Protein AF-A0A8I6WVG2-F1 (afdb_monomer)

pLDDT: mean 85.66, std 12.65, range [40.28, 96.75]

Solvent-accessible surface area (backbone atoms only — not comparable to full-atom values): 7488 Å² total; per-residue (Å²): 142,83,84,76,57,68,69,50,54,52,47,51,52,51,39,54,51,52,52,51,42,54,77,70,65,57,45,72,45,77,45,78,38,69,46,62,67,58,37,50,51,63,74,59,72,72,56,82,83,44,95,48,36,70,53,55,49,53,41,48,62,67,45,66,78,33,82,38,74,47,70,43,71,43,56,63,86,77,44,46,51,61,51,52,50,54,56,52,51,75,76,47,96,67,92,84,87,73,89,89,61,81,58,77,90,42,49,67,49,52,50,70,68,33,77,88,60,73,75,128

Secondary structure (DSSP, 8-state):
-----HHHHHHHHHHHHHHHHHHTT-SEEEEEES-HHHHHHHHH---TTSTTHHHHHHHHHHHTTSSEEEEEE--TTT-HHHHHHHHHHTT-SS----SSS--HHHHHHHHHH-GGGS--

Foldseek 3Di:
DDDDDVLQVQLVLQLVVLVVCVVVVAQADEAEGQDPVNLVCLVVLPCCPDPCNVSSVSSVVSCPNHNHYHYDYDHVLLCVLVVQVVVVVVVDPDDDDDDPDDDPSNVVVVCVNDPVNVDD

Nearest PDB structures (foldseek):
  4e19-assembly2_B  TM=9.011E-01  e=1.229E-02  Halobacterium salinarum NRC-1
  3aly-assembly1_A  TM=8.867E-01  e=4.187E-02  Sulfurisphaera tokodaii str. 7
  2ehg-assembly1_A  TM=8.919E-01  e=6.431E-02  Sulfurisphaera tokodaii str. 7
  1jlg-assembly1_A  TM=6.323E-01  e=1.014E+00  HIV-1 M:B_HXB2R
  3qio-assembly1_A  TM=5.846E-01  e=1.464E+00  HIV-1 M:B_HXB2R

InterPro domains:
  IPR002156 Ribonuclease H domain [PF13456] (7-89)
  IPR044730 Ribonuclease H-like domain, plant type [cd06222] (2-87)
  IPR053151 Ribonuclease H-like [PTHR47723] (3-114)

Sequence (120 aa):
MGISNPLIMEGISLREGVRLASLRGFSHVIMEVNCMELVTLWNTRHNSHSIVAPLLLEIGELSSIFSTFTVQHVSRSANIPAHLCAKHACMLNVTESWLDESPSFLVSSLLADCSKNAFI

Mean predicted aligned error: 6.63 Å

Radius of gyration: 15.21 Å; Cα contacts (8 Å, |Δi|>4): 97; chains: 1; bounding box: 30×47×34 Å

Organism: Hordeum vulgare subsp. vulgare (NCBI:txid112509)

Structure (mmCIF, N/CA/C/O backbone):
data_AF-A0A8I6WVG2-F1
#
_entry.id   AF-A0A8I6WVG2-F1
#
loop_
_atom_site.group_PDB
_atom_site.id
_atom_site.type_symbol
_atom_site.label_atom_id
_atom_site.label_alt_id
_atom_site.label_comp_id
_atom_site.label_asym_id
_atom_site.label_entity_id
_atom_site.label_seq_id
_atom_site.pdbx_PDB_ins_code
_atom_site.Cartn_x
_atom_site.Cartn_y
_atom_site.Cartn_z
_atom_site.occupancy
_atom_site.B_iso_or_equiv
_atom_site.auth_seq_id
_atom_site.auth_comp_id
_atom_site.auth_asym_id
_atom_site.auth_atom_id
_atom_site.pdbx_PDB_mode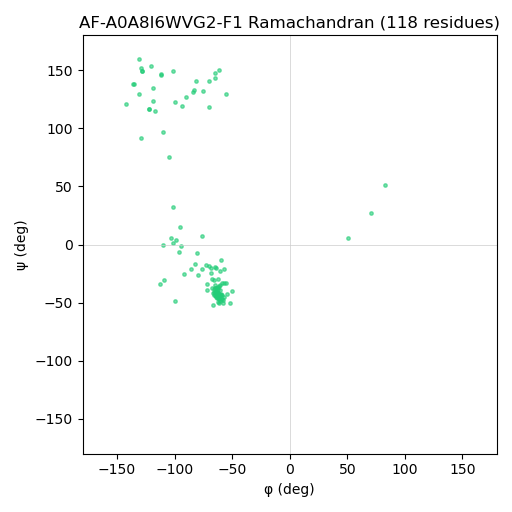l_num
ATOM 1 N N . MET A 1 1 ? 12.364 13.600 -17.157 1.00 42.25 1 MET A N 1
ATOM 2 C CA . MET A 1 1 ? 11.370 13.950 -16.121 1.00 42.25 1 MET A CA 1
ATOM 3 C C . MET A 1 1 ? 11.956 13.555 -14.773 1.00 42.25 1 MET A C 1
ATOM 5 O O . MET A 1 1 ? 11.724 12.452 -14.304 1.00 42.25 1 MET A O 1
ATOM 9 N N . GLY A 1 2 ? 12.861 14.372 -14.236 1.00 57.28 2 GLY A N 1
ATOM 10 C CA . GLY A 1 2 ? 13.631 14.034 -13.039 1.00 57.28 2 GLY A CA 1
ATOM 11 C C . GLY A 1 2 ? 13.233 14.914 -11.864 1.00 57.28 2 GLY A C 1
ATOM 12 O O . GLY A 1 2 ? 12.975 16.098 -12.057 1.00 57.28 2 GLY A O 1
ATOM 13 N N . ILE A 1 3 ? 13.296 14.329 -10.666 1.00 50.84 3 ILE A N 1
ATOM 14 C CA . ILE A 1 3 ? 13.133 14.949 -9.343 1.00 50.84 3 ILE A CA 1
ATOM 15 C C . ILE A 1 3 ? 11.670 15.126 -8.875 1.00 50.84 3 ILE A C 1
ATOM 17 O O . ILE A 1 3 ? 11.278 16.192 -8.414 1.00 50.84 3 ILE A O 1
ATOM 21 N N . SER A 1 4 ? 10.851 14.069 -8.918 1.00 65.38 4 SER A N 1
ATOM 22 C CA . SER A 1 4 ? 9.769 13.965 -7.921 1.00 65.38 4 SER A CA 1
ATOM 23 C C . SER A 1 4 ? 10.341 13.362 -6.643 1.00 65.38 4 SER A C 1
ATOM 25 O O . SER A 1 4 ? 11.093 12.389 -6.698 1.00 65.38 4 SER A O 1
ATOM 27 N N . ASN A 1 5 ? 10.023 13.964 -5.496 1.00 84.38 5 ASN A N 1
ATOM 28 C CA . ASN A 1 5 ? 10.441 13.465 -4.188 1.00 84.38 5 ASN A CA 1
ATOM 29 C C . ASN A 1 5 ? 9.965 12.001 -4.032 1.00 84.38 5 ASN A C 1
ATOM 31 O O . ASN A 1 5 ? 8.780 11.750 -4.267 1.00 84.38 5 ASN A O 1
ATOM 35 N N . PRO A 1 6 ? 10.838 11.043 -3.651 1.00 86.69 6 PRO A N 1
ATOM 36 C CA . PRO A 1 6 ? 10.459 9.639 -3.499 1.00 86.69 6 PRO A CA 1
ATOM 37 C C . PRO A 1 6 ? 9.204 9.445 -2.646 1.00 86.69 6 PRO A C 1
ATOM 39 O O . PRO A 1 6 ? 8.325 8.686 -3.029 1.00 86.69 6 PRO A O 1
ATOM 42 N N . LEU A 1 7 ? 9.053 10.210 -1.563 1.00 89.50 7 LEU A N 1
ATOM 43 C CA . LEU A 1 7 ? 7.877 10.151 -0.698 1.00 89.50 7 LEU A CA 1
ATOM 44 C C . LEU A 1 7 ? 6.590 10.585 -1.418 1.00 89.50 7 LEU A C 1
ATOM 46 O O . LEU A 1 7 ? 5.539 9.983 -1.211 1.00 89.50 7 LEU A O 1
ATOM 50 N N . ILE A 1 8 ? 6.663 11.596 -2.292 1.00 90.31 8 ILE A N 1
ATOM 51 C CA . ILE A 1 8 ? 5.523 12.012 -3.126 1.00 90.31 8 ILE A CA 1
ATOM 52 C C . ILE A 1 8 ? 5.149 10.887 -4.091 1.00 90.31 8 ILE A C 1
ATOM 54 O O . ILE A 1 8 ? 3.968 10.592 -4.241 1.00 90.31 8 ILE A O 1
ATOM 58 N N . MET A 1 9 ? 6.134 10.237 -4.716 1.00 90.06 9 MET A N 1
ATOM 59 C CA . MET A 1 9 ? 5.879 9.132 -5.646 1.00 90.06 9 MET A CA 1
ATOM 60 C C . MET A 1 9 ? 5.261 7.919 -4.952 1.00 90.06 9 MET A C 1
ATOM 62 O O . MET A 1 9 ? 4.330 7.325 -5.491 1.00 90.06 9 MET A O 1
ATOM 66 N N . GLU A 1 10 ? 5.725 7.584 -3.750 1.00 91.19 10 GLU A N 1
ATOM 67 C CA . GLU A 1 10 ? 5.119 6.545 -2.911 1.00 91.19 10 GLU A CA 1
ATOM 68 C C . GLU A 1 10 ? 3.674 6.922 -2.538 1.00 91.19 10 GLU A C 1
ATOM 70 O O . GLU A 1 10 ? 2.763 6.106 -2.665 1.00 91.19 10 GLU A O 1
ATOM 75 N N . GLY A 1 11 ? 3.425 8.185 -2.171 1.00 92.56 11 GLY A N 1
ATOM 76 C CA . GLY A 1 11 ? 2.080 8.690 -1.882 1.00 92.56 11 GLY A CA 1
ATOM 77 C C . GLY A 1 11 ? 1.133 8.648 -3.088 1.00 92.56 11 GLY A C 1
ATOM 78 O O . GLY A 1 11 ? -0.013 8.224 -2.953 1.00 92.56 11 GLY A O 1
ATOM 79 N N . ILE A 1 12 ? 1.604 9.037 -4.278 1.00 92.50 12 ILE A N 1
ATOM 80 C CA . ILE A 1 12 ? 0.831 8.936 -5.526 1.00 92.50 12 ILE A CA 1
ATOM 81 C C . ILE A 1 12 ? 0.533 7.468 -5.834 1.00 92.50 12 ILE A C 1
ATOM 83 O O . ILE A 1 12 ? -0.611 7.129 -6.121 1.00 92.50 12 ILE A O 1
ATOM 87 N N . SER A 1 13 ? 1.533 6.592 -5.724 1.00 92.12 13 SER A N 1
ATOM 88 C CA . SER A 1 13 ? 1.368 5.157 -5.980 1.00 92.12 13 SER A CA 1
ATOM 89 C C . SER A 1 13 ? 0.324 4.541 -5.046 1.00 92.12 13 SER A C 1
ATOM 91 O O . SER A 1 13 ? -0.562 3.821 -5.504 1.00 92.12 13 SER A O 1
ATOM 93 N N . LEU A 1 14 ? 0.362 4.893 -3.755 1.00 94.69 14 LEU A N 1
ATOM 94 C CA . LEU A 1 14 ? -0.650 4.481 -2.784 1.00 94.69 14 LEU A CA 1
ATOM 95 C C . LEU A 1 14 ? -2.044 4.983 -3.181 1.00 94.69 14 LEU A C 1
ATOM 97 O O . LEU A 1 14 ? -2.992 4.201 -3.186 1.00 94.69 14 LEU A O 1
ATOM 101 N N . ARG A 1 15 ? -2.178 6.260 -3.560 1.00 95.12 15 ARG A N 1
ATOM 102 C CA . ARG A 1 15 ? -3.458 6.834 -3.996 1.00 95.12 15 ARG A CA 1
ATOM 103 C C . ARG A 1 15 ? -4.047 6.111 -5.202 1.00 95.12 15 ARG A C 1
ATOM 105 O O . ARG A 1 15 ? -5.233 5.784 -5.187 1.00 95.12 15 ARG A O 1
ATOM 112 N N . GLU A 1 16 ? -3.245 5.854 -6.231 1.00 93.62 16 GLU A N 1
ATOM 113 C CA . GLU A 1 16 ? -3.726 5.136 -7.413 1.00 93.62 16 GLU A CA 1
ATOM 114 C C . GLU A 1 16 ? -4.110 3.687 -7.066 1.00 93.62 16 GLU A C 1
ATOM 116 O O . GLU A 1 16 ? -5.129 3.193 -7.549 1.00 93.62 16 GLU A O 1
ATOM 121 N N . GLY A 1 17 ? -3.390 3.041 -6.140 1.00 93.88 17 GLY A N 1
ATOM 122 C CA . GLY A 1 17 ? -3.794 1.752 -5.571 1.00 93.88 17 GLY A CA 1
ATOM 123 C C . GLY A 1 17 ? -5.159 1.809 -4.873 1.00 93.88 17 GLY A C 1
ATOM 124 O O . GLY A 1 17 ? -5.997 0.930 -5.073 1.00 93.88 17 GLY A O 1
ATOM 125 N N . VAL A 1 18 ? -5.430 2.870 -4.102 1.00 95.62 18 VAL A N 1
ATOM 126 C CA . VAL A 1 18 ? -6.716 3.074 -3.403 1.00 95.62 18 VAL A CA 1
ATOM 127 C C . VAL A 1 18 ? -7.854 3.273 -4.401 1.00 95.62 18 VAL A C 1
ATOM 129 O O . VAL A 1 18 ? -8.910 2.653 -4.263 1.00 95.62 18 VAL A O 1
ATOM 132 N N . ARG A 1 19 ? -7.631 4.073 -5.450 1.00 94.38 19 ARG A N 1
ATOM 133 C CA . ARG A 1 19 ? -8.597 4.243 -6.546 1.00 94.38 19 ARG A CA 1
ATOM 134 C C . ARG A 1 19 ? -8.872 2.930 -7.263 1.00 94.38 19 ARG A C 1
ATOM 136 O O . ARG A 1 19 ? -10.030 2.617 -7.520 1.00 94.38 19 ARG A O 1
ATOM 143 N N . LEU A 1 20 ? -7.839 2.139 -7.548 1.00 92.06 20 LEU A N 1
ATOM 144 C CA . LEU A 1 20 ? -8.015 0.833 -8.172 1.00 92.06 20 LEU A CA 1
ATOM 145 C C . LEU A 1 20 ? -8.859 -0.094 -7.289 1.00 92.06 20 LEU A C 1
ATOM 147 O O . LEU A 1 20 ? -9.808 -0.700 -7.781 1.00 92.06 20 LEU A O 1
ATOM 151 N N . ALA A 1 21 ? -8.567 -0.169 -5.989 1.00 94.19 21 ALA A N 1
ATOM 152 C CA . ALA A 1 21 ? -9.346 -0.979 -5.055 1.00 94.19 21 ALA A CA 1
ATOM 153 C C . ALA A 1 21 ? -10.817 -0.534 -4.973 1.00 94.19 21 ALA A C 1
ATOM 155 O O . ALA A 1 21 ? -11.717 -1.375 -4.951 1.00 94.19 21 ALA A O 1
ATOM 156 N N . SER A 1 22 ? -11.055 0.780 -5.001 1.00 93.25 22 SER A N 1
ATOM 157 C CA . SER A 1 22 ? -12.394 1.370 -5.066 1.00 93.25 22 SER A CA 1
ATOM 158 C C . SER A 1 22 ? -13.135 0.959 -6.339 1.00 93.25 22 SER A C 1
ATOM 160 O O . SER A 1 22 ? -14.251 0.450 -6.262 1.00 93.25 22 SER A O 1
ATOM 162 N N . LEU A 1 23 ? -12.498 1.105 -7.505 1.00 91.81 23 LEU A N 1
ATOM 163 C CA . LEU A 1 23 ? -13.075 0.745 -8.805 1.00 91.81 23 LEU A CA 1
ATOM 164 C C . LEU A 1 23 ? -13.386 -0.751 -8.92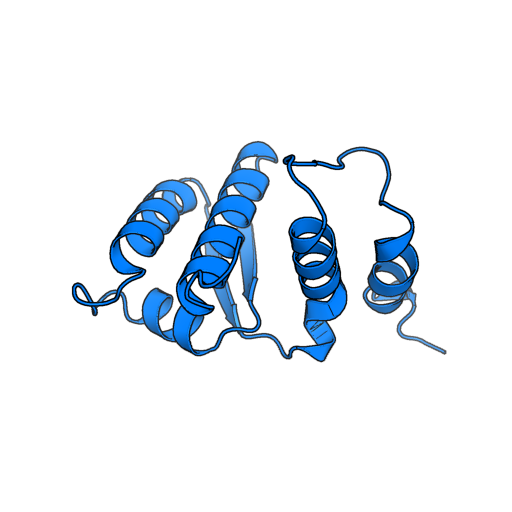0 1.00 91.81 23 LEU A C 1
ATOM 166 O O . LEU A 1 23 ? -14.309 -1.138 -9.633 1.00 91.81 23 LEU A O 1
ATOM 170 N N . ARG A 1 24 ? -12.628 -1.599 -8.219 1.00 90.12 24 ARG A N 1
ATOM 171 C CA . ARG A 1 24 ? -12.880 -3.044 -8.137 1.00 90.12 24 ARG A CA 1
ATOM 172 C C . ARG A 1 24 ? -13.970 -3.420 -7.130 1.00 90.12 24 ARG A C 1
ATOM 174 O O . ARG A 1 24 ? -14.364 -4.582 -7.098 1.00 90.12 24 ARG A O 1
ATOM 181 N N . GLY A 1 25 ? -14.471 -2.469 -6.341 1.00 92.69 25 GLY A N 1
ATOM 182 C CA . GLY A 1 25 ? -15.535 -2.705 -5.368 1.00 92.69 25 GLY A CA 1
ATOM 183 C C . GLY A 1 25 ? -15.092 -3.535 -4.164 1.00 92.69 25 GLY A C 1
ATOM 184 O O . GLY A 1 25 ? -15.913 -4.232 -3.568 1.00 92.69 25 GLY A O 1
ATOM 185 N N . PHE A 1 26 ? -13.804 -3.500 -3.804 1.00 94.69 26 PHE A N 1
ATOM 186 C CA . PHE A 1 26 ? -13.353 -4.154 -2.577 1.00 94.69 26 PHE A CA 1
ATOM 187 C C . PHE A 1 26 ? -13.961 -3.479 -1.347 1.00 94.69 26 PHE A C 1
ATOM 189 O O . PHE A 1 26 ? -14.192 -2.275 -1.340 1.00 94.69 26 PHE A O 1
ATOM 196 N N . SER A 1 27 ? -14.210 -4.264 -0.297 1.00 95.19 27 SER A N 1
ATOM 197 C CA . SER A 1 27 ? -14.744 -3.778 0.983 1.00 95.19 27 SER A CA 1
ATOM 198 C C . SER A 1 27 ? -13.714 -3.810 2.111 1.00 95.19 27 SER A C 1
ATOM 200 O O . SER A 1 27 ? -13.764 -2.967 3.000 1.00 95.19 27 SER A O 1
ATOM 202 N N . HIS A 1 28 ? -12.776 -4.758 2.069 1.00 96.56 28 HIS A N 1
ATOM 203 C CA . HIS A 1 28 ? -11.719 -4.934 3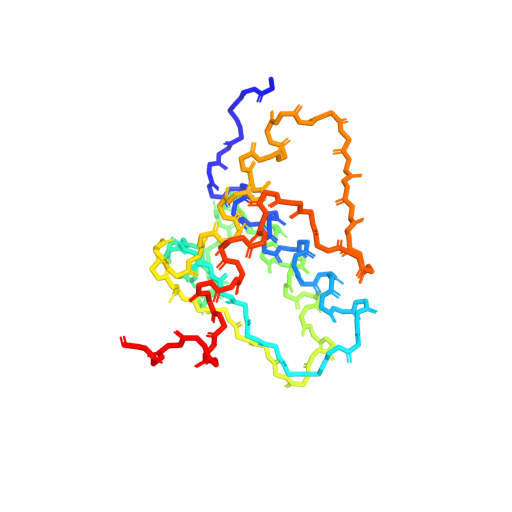.063 1.00 96.56 28 HIS A CA 1
ATOM 204 C C . HIS A 1 28 ? -10.374 -4.846 2.355 1.00 96.56 28 HIS A C 1
ATOM 206 O O . HIS A 1 28 ? -10.086 -5.662 1.479 1.00 96.56 28 HIS A O 1
ATOM 212 N N . VAL A 1 29 ? -9.573 -3.843 2.701 1.00 96.62 29 VAL A N 1
ATOM 213 C CA . VAL A 1 29 ? -8.368 -3.495 1.946 1.00 96.62 29 VAL A CA 1
ATOM 214 C C . VAL A 1 29 ? -7.171 -3.348 2.876 1.00 96.62 29 VAL A C 1
ATOM 216 O O . VAL A 1 29 ? -7.218 -2.618 3.866 1.00 96.62 29 VAL A O 1
ATOM 219 N N . ILE A 1 30 ? -6.080 -4.021 2.514 1.00 96.38 30 ILE A N 1
ATOM 220 C CA . ILE A 1 30 ? -4.758 -3.860 3.117 1.00 96.38 30 ILE A CA 1
ATOM 221 C C . ILE A 1 30 ? -3.840 -3.344 2.014 1.00 96.38 30 ILE A C 1
ATOM 223 O O . ILE A 1 30 ? -3.601 -4.041 1.030 1.00 96.38 30 ILE A O 1
ATOM 227 N N . MET A 1 31 ? -3.350 -2.119 2.166 1.00 95.31 31 MET A N 1
ATOM 228 C CA . MET A 1 31 ? -2.368 -1.538 1.259 1.00 95.31 31 MET A CA 1
ATOM 229 C C . MET A 1 31 ? -0.963 -1.783 1.783 1.00 95.31 31 MET A C 1
ATOM 231 O O . MET A 1 31 ? -0.599 -1.320 2.865 1.00 95.31 31 MET A O 1
ATOM 235 N N . GLU A 1 32 ? -0.164 -2.486 0.994 1.00 94.38 32 GLU A N 1
ATOM 236 C CA . GLU A 1 32 ? 1.220 -2.800 1.323 1.00 94.38 32 GLU A CA 1
ATOM 237 C C . GLU A 1 32 ? 2.166 -1.840 0.608 1.00 94.38 32 GLU A C 1
ATOM 239 O O . GLU A 1 32 ? 2.158 -1.718 -0.616 1.00 94.38 32 GLU A O 1
ATOM 244 N N . VAL A 1 33 ? 2.988 -1.136 1.383 1.00 93.12 33 VAL A N 1
ATOM 245 C CA . VAL A 1 33 ? 3.985 -0.195 0.862 1.00 93.12 33 VAL A CA 1
ATOM 246 C C . VAL A 1 33 ? 5.352 -0.504 1.460 1.00 93.12 33 VAL A C 1
ATOM 248 O O . VAL A 1 33 ? 5.464 -0.941 2.600 1.00 93.12 33 VAL A O 1
ATOM 251 N N . ASN A 1 34 ? 6.428 -0.246 0.723 1.00 91.00 34 ASN A N 1
ATOM 252 C CA . ASN A 1 34 ? 7.803 -0.431 1.213 1.00 91.00 34 ASN A CA 1
ATOM 253 C C . ASN A 1 34 ? 8.413 0.867 1.784 1.00 91.00 34 ASN A C 1
ATOM 255 O O . ASN A 1 34 ? 9.628 0.957 1.967 1.00 91.00 34 ASN A O 1
ATOM 259 N N . CYS A 1 35 ? 7.577 1.877 2.054 1.00 91.50 35 CYS A N 1
ATOM 260 C CA . CYS A 1 35 ? 7.975 3.172 2.596 1.00 91.50 35 CYS A CA 1
ATOM 261 C C . CYS A 1 35 ? 7.482 3.329 4.042 1.00 91.50 35 CYS A C 1
ATOM 263 O O . CYS A 1 35 ? 6.337 3.708 4.291 1.00 91.50 35 CYS A O 1
ATOM 265 N N . MET A 1 36 ? 8.358 3.049 5.013 1.00 92.00 36 MET A N 1
ATOM 266 C CA . MET A 1 36 ? 8.022 3.152 6.442 1.00 92.00 36 MET A CA 1
ATOM 267 C C . MET A 1 36 ? 7.618 4.579 6.850 1.00 92.00 36 MET A C 1
ATOM 269 O O . MET A 1 36 ? 6.736 4.765 7.690 1.00 92.00 36 MET A O 1
ATOM 273 N N . GLU A 1 37 ? 8.233 5.592 6.235 1.00 92.06 37 GLU A N 1
ATOM 274 C CA . GLU A 1 37 ? 7.886 6.997 6.464 1.00 92.06 37 GLU A CA 1
ATOM 275 C C . GLU A 1 37 ? 6.429 7.279 6.073 1.00 92.06 37 GLU A C 1
ATOM 277 O O . GLU A 1 37 ? 5.687 7.860 6.864 1.00 92.06 37 GLU A O 1
ATOM 282 N N . LEU A 1 38 ? 5.978 6.788 4.912 1.00 92.12 38 LEU A N 1
ATOM 283 C CA . LEU A 1 38 ? 4.596 6.953 4.455 1.00 92.12 38 LEU A CA 1
ATOM 284 C C . LEU A 1 38 ? 3.594 6.270 5.395 1.00 92.12 38 LEU A C 1
ATOM 286 O O . LEU A 1 38 ? 2.575 6.868 5.738 1.00 92.12 38 LEU A O 1
ATOM 290 N N . VAL A 1 39 ? 3.901 5.055 5.862 1.00 93.50 39 VAL A N 1
ATOM 291 C CA . VAL A 1 39 ? 3.071 4.3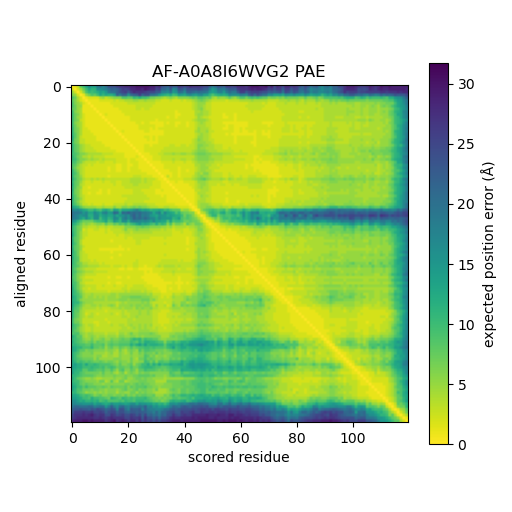30 6.844 1.00 93.50 39 VAL A CA 1
ATOM 292 C C . VAL A 1 39 ? 2.976 5.106 8.155 1.00 93.50 39 VAL A C 1
ATOM 294 O O . VAL A 1 39 ? 1.897 5.245 8.728 1.00 93.50 39 VAL A O 1
ATOM 297 N N . THR A 1 40 ? 4.097 5.663 8.614 1.00 92.06 40 THR A N 1
ATOM 298 C CA . THR A 1 40 ? 4.142 6.472 9.837 1.00 92.06 40 THR A CA 1
ATOM 299 C C . THR A 1 40 ? 3.301 7.737 9.685 1.00 92.06 40 THR A C 1
ATOM 301 O O . THR A 1 40 ? 2.502 8.053 10.566 1.00 92.06 40 THR A O 1
ATOM 304 N N . LEU A 1 41 ? 3.418 8.443 8.559 1.00 92.25 41 LEU A N 1
ATOM 305 C CA . LEU A 1 41 ? 2.615 9.633 8.270 1.00 92.25 41 LEU A CA 1
ATOM 306 C C . LEU A 1 41 ? 1.117 9.310 8.170 1.00 92.25 41 LEU A C 1
ATOM 308 O O . LEU A 1 41 ? 0.295 10.055 8.706 1.00 92.25 41 LEU A O 1
ATOM 312 N N . TRP A 1 42 ? 0.759 8.186 7.542 1.00 92.50 42 TRP A N 1
ATOM 313 C CA . TRP A 1 42 ? -0.624 7.717 7.464 1.00 92.50 42 TRP A CA 1
ATOM 314 C C . TRP A 1 42 ? -1.210 7.418 8.845 1.00 92.50 42 TRP A C 1
ATOM 316 O O . TRP A 1 42 ? -2.291 7.905 9.167 1.00 92.50 42 TRP A O 1
ATOM 326 N N . ASN A 1 43 ? -0.490 6.658 9.673 1.00 89.69 43 ASN A N 1
ATOM 327 C CA . ASN A 1 43 ? -0.974 6.234 10.988 1.00 89.69 43 ASN A CA 1
ATOM 328 C C . ASN A 1 43 ? -1.017 7.379 11.996 1.00 89.69 43 ASN A C 1
ATOM 330 O O . 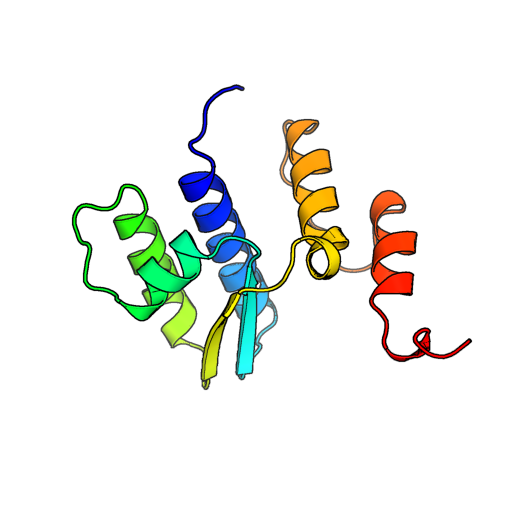ASN A 1 43 ? -1.893 7.414 12.855 1.00 89.69 43 ASN A O 1
ATOM 334 N N . THR A 1 44 ? -0.076 8.316 11.901 1.00 86.12 44 THR A N 1
ATOM 335 C CA . THR A 1 44 ? -0.037 9.445 12.828 1.00 86.12 44 THR A CA 1
ATOM 336 C C . THR A 1 44 ? -1.027 10.532 12.457 1.00 86.12 44 THR A C 1
ATOM 338 O O . THR A 1 44 ? -1.431 11.236 13.362 1.00 86.12 44 THR A O 1
ATOM 341 N N . ARG A 1 45 ? -1.438 10.710 11.189 1.00 69.94 45 ARG A N 1
ATOM 342 C CA . ARG A 1 45 ? -2.412 11.741 10.738 1.00 69.94 45 ARG A CA 1
ATOM 343 C C . ARG A 1 45 ? -2.134 13.188 11.204 1.00 69.94 45 ARG A C 1
ATOM 345 O O . ARG A 1 45 ? -2.942 14.075 10.950 1.00 69.94 45 ARG A O 1
ATOM 352 N N . HIS A 1 46 ? -1.009 13.452 11.868 1.00 58.81 46 HIS A N 1
ATOM 353 C CA . HIS A 1 46 ? -0.792 14.652 12.682 1.00 58.81 46 HIS A CA 1
ATOM 354 C C . HIS A 1 46 ? 0.211 15.633 12.072 1.00 58.81 46 HIS A C 1
ATOM 356 O O . HIS A 1 46 ? 0.451 16.690 12.648 1.00 58.81 46 HIS A O 1
ATOM 362 N N . ASN A 1 47 ? 0.790 15.326 10.908 1.00 63.97 47 ASN A N 1
ATOM 363 C CA . ASN A 1 47 ? 1.817 16.173 10.310 1.00 63.97 47 ASN A CA 1
ATOM 364 C C . ASN A 1 47 ? 1.273 16.980 9.121 1.00 63.97 4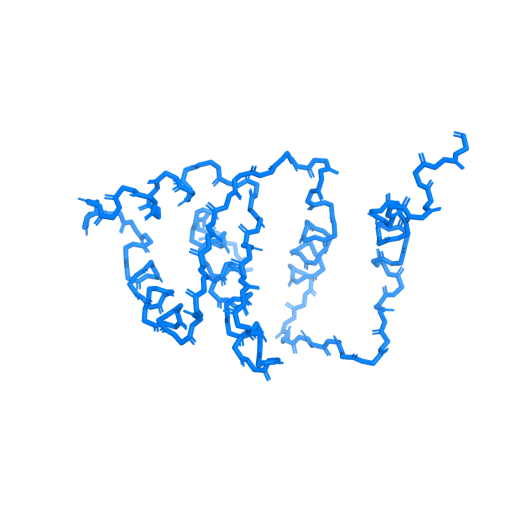7 ASN A C 1
ATOM 366 O O . ASN A 1 47 ? 1.561 16.681 7.962 1.00 63.97 47 ASN A O 1
ATOM 370 N N . SER A 1 48 ? 0.492 18.023 9.422 1.00 63.03 48 SER A N 1
ATOM 371 C CA . SER A 1 48 ? -0.050 18.979 8.438 1.00 63.03 48 SER A CA 1
ATOM 372 C C . SER A 1 48 ? 1.030 19.722 7.635 1.00 63.03 48 SER A C 1
ATOM 374 O O . SER A 1 48 ? 0.719 20.327 6.614 1.00 63.03 48 SER A O 1
ATOM 376 N N . HIS A 1 49 ? 2.295 19.651 8.065 1.00 70.19 49 HIS A N 1
ATOM 377 C CA . HIS A 1 49 ? 3.450 20.262 7.404 1.00 70.19 49 HIS A CA 1
ATOM 378 C C . HIS A 1 49 ? 4.188 19.305 6.451 1.00 70.19 49 HIS A C 1
ATOM 380 O O . HIS A 1 49 ? 5.171 19.702 5.825 1.00 70.19 49 HIS A O 1
ATOM 386 N N . SER A 1 50 ? 3.754 18.044 6.335 1.00 79.00 50 SER A N 1
ATOM 387 C CA . SER A 1 50 ? 4.363 17.098 5.398 1.00 79.00 50 SER A CA 1
ATOM 388 C C . SER A 1 50 ? 4.035 17.460 3.950 1.00 79.00 50 SER A C 1
ATOM 390 O O . SER A 1 50 ? 2.898 17.799 3.621 1.00 79.00 50 SER A O 1
ATOM 392 N N . ILE A 1 51 ? 5.011 17.302 3.053 1.00 85.62 51 ILE A N 1
ATOM 393 C CA . ILE A 1 51 ? 4.839 17.541 1.612 1.00 85.62 51 ILE A CA 1
ATOM 394 C C . ILE A 1 51 ? 3.764 16.640 0.981 1.00 85.62 51 ILE A C 1
ATOM 396 O O . ILE A 1 51 ? 3.182 16.992 -0.041 1.00 85.62 51 ILE A O 1
ATOM 400 N N . VAL A 1 52 ? 3.469 15.494 1.606 1.00 88.50 52 VAL A N 1
ATOM 401 C CA . VAL A 1 52 ? 2.422 14.559 1.170 1.00 88.50 52 VAL A CA 1
ATOM 402 C C . VAL A 1 52 ? 1.110 14.706 1.942 1.00 88.50 52 VAL A C 1
ATOM 404 O O . VAL A 1 52 ? 0.184 13.940 1.695 1.00 88.50 52 VAL A O 1
ATOM 407 N N . ALA A 1 53 ? 0.980 15.678 2.852 1.00 88.75 53 ALA A N 1
ATOM 408 C CA . ALA A 1 53 ? -0.243 15.860 3.637 1.00 88.75 53 ALA A CA 1
ATOM 409 C C . ALA A 1 53 ? -1.519 15.989 2.771 1.00 88.75 53 ALA A C 1
ATOM 411 O O . ALA A 1 53 ? -2.497 15.308 3.089 1.00 88.75 53 ALA A O 1
ATOM 412 N N . PRO A 1 54 ? -1.527 16.740 1.645 1.00 89.44 54 PRO A N 1
ATOM 413 C CA . PRO A 1 54 ? -2.692 16.785 0.757 1.00 89.44 54 PRO A CA 1
ATOM 414 C C . PRO A 1 54 ? -3.035 15.422 0.136 1.00 89.44 54 PRO A C 1
ATOM 416 O O . PRO A 1 54 ? -4.207 15.077 0.020 1.00 89.44 54 PRO A O 1
ATOM 419 N N . LEU A 1 55 ? -2.023 14.616 -0.210 1.00 90.81 55 LEU A N 1
ATOM 420 C CA . LEU A 1 55 ? -2.231 13.264 -0.742 1.00 90.81 55 LEU A CA 1
ATOM 421 C C . LEU A 1 55 ? -2.838 12.342 0.318 1.00 90.81 55 LEU A C 1
ATOM 423 O O . LEU A 1 55 ? -3.752 11.585 0.018 1.00 90.81 55 LEU A O 1
ATOM 427 N N . LEU A 1 56 ? -2.367 12.415 1.566 1.00 92.25 56 LEU A N 1
ATOM 428 C CA . LEU A 1 56 ? -2.901 11.598 2.661 1.00 92.25 56 LEU A CA 1
ATOM 429 C C . LEU A 1 56 ? -4.353 11.953 3.006 1.00 92.25 56 LEU A C 1
ATOM 431 O O . LEU A 1 56 ? -5.099 11.073 3.444 1.00 92.25 56 LEU A O 1
ATOM 435 N N . LEU A 1 57 ? -4.749 13.215 2.809 1.00 91.88 57 LEU A N 1
ATOM 436 C CA . LEU A 1 57 ? -6.137 13.649 2.941 1.00 91.88 57 LEU A CA 1
ATOM 437 C C . LEU A 1 57 ? -7.006 13.025 1.843 1.00 91.88 57 LEU A C 1
ATOM 439 O O . LEU A 1 57 ? -7.980 12.353 2.167 1.00 91.88 57 LEU A O 1
ATOM 443 N N . GLU A 1 58 ? -6.598 13.151 0.575 1.00 93.06 58 GLU A N 1
ATOM 444 C CA . GLU A 1 58 ? -7.311 12.554 -0.566 1.00 93.06 58 GLU A CA 1
ATOM 445 C C . GLU A 1 58 ? -7.425 11.026 -0.419 1.00 93.06 58 GLU A C 1
ATOM 447 O O . GLU A 1 58 ? -8.492 10.450 -0.611 1.00 93.06 58 GLU A O 1
ATOM 452 N N . ILE A 1 59 ? -6.346 10.349 -0.006 1.00 94.06 59 ILE A N 1
ATOM 453 C CA . ILE A 1 59 ? -6.371 8.906 0.278 1.00 94.06 59 ILE A CA 1
ATOM 454 C C . ILE A 1 59 ? -7.339 8.596 1.426 1.00 94.06 59 ILE A C 1
ATOM 456 O O . ILE A 1 59 ? -8.043 7.593 1.370 1.00 94.06 59 ILE A O 1
ATOM 460 N N . GLY A 1 60 ? -7.398 9.446 2.456 1.00 93.75 60 GLY A N 1
ATOM 461 C CA . GLY A 1 60 ? -8.358 9.330 3.553 1.00 93.75 60 GLY A CA 1
ATOM 462 C C . GLY A 1 60 ? -9.804 9.351 3.063 1.00 93.75 60 GLY A C 1
ATOM 463 O O . GLY A 1 60 ? -10.571 8.445 3.384 1.00 93.75 60 GLY A O 1
ATOM 464 N N . GLU A 1 61 ? -10.146 10.332 2.233 1.00 93.94 61 GLU A N 1
ATOM 465 C CA . GLU A 1 61 ? -11.474 10.467 1.629 1.00 93.94 61 GLU A CA 1
ATOM 466 C C . GLU A 1 61 ? -11.819 9.256 0.759 1.00 93.94 61 GLU A C 1
ATOM 468 O O . GLU A 1 61 ? -12.866 8.637 0.950 1.00 93.94 61 GLU A O 1
ATOM 473 N N . LEU A 1 62 ? -10.906 8.846 -0.126 1.00 94.12 62 LEU A N 1
ATOM 474 C CA . LEU A 1 62 ? -11.081 7.661 -0.968 1.00 94.12 62 LEU A CA 1
ATOM 475 C C . LEU A 1 62 ? -11.224 6.381 -0.138 1.00 94.12 62 LEU A C 1
ATOM 477 O O . LEU A 1 62 ? -11.987 5.494 -0.506 1.00 94.12 62 LEU A O 1
ATOM 481 N N . SER A 1 63 ? -10.514 6.287 0.989 1.00 94.31 63 SER A N 1
ATOM 482 C CA . SER A 1 63 ? -10.552 5.109 1.854 1.00 94.31 63 SER A CA 1
ATOM 483 C C . SER A 1 63 ? -11.851 4.961 2.650 1.00 94.31 63 SER A C 1
ATOM 485 O O . SER A 1 63 ? -12.149 3.868 3.123 1.00 94.31 63 SER A O 1
ATOM 487 N N . SER A 1 64 ? -12.643 6.031 2.774 1.00 94.69 64 SER A N 1
ATOM 488 C CA . SER A 1 64 ? -13.869 6.045 3.586 1.00 94.69 64 SER A CA 1
ATOM 489 C C . SER A 1 64 ? -14.967 5.104 3.083 1.00 94.69 64 SER A C 1
ATOM 491 O O . SER A 1 64 ? -15.864 4.744 3.842 1.00 94.69 64 SER A O 1
ATOM 493 N N . ILE A 1 65 ? -14.892 4.686 1.817 1.00 95.62 65 ILE A N 1
ATOM 494 C CA . ILE A 1 65 ? -15.847 3.750 1.214 1.00 95.62 65 ILE A CA 1
ATOM 495 C C . ILE A 1 65 ? -15.619 2.302 1.667 1.00 95.62 65 ILE A C 1
ATOM 497 O O . ILE A 1 65 ? -16.511 1.466 1.524 1.00 95.62 65 ILE A O 1
ATOM 501 N N . PHE A 1 66 ? -14.415 1.980 2.150 1.00 96.56 66 PHE A N 1
ATOM 502 C CA . PHE A 1 66 ? -14.067 0.628 2.562 1.00 96.56 66 PHE A CA 1
ATOM 503 C C . PHE A 1 66 ? -14.595 0.365 3.970 1.00 96.56 66 PHE A C 1
ATOM 505 O O . PHE A 1 66 ? -14.511 1.213 4.855 1.00 96.56 66 PHE A O 1
ATOM 512 N N . SER A 1 67 ? -15.098 -0.845 4.204 1.00 96.75 67 SER A N 1
ATOM 513 C CA . SER A 1 67 ? -15.465 -1.303 5.546 1.00 96.75 67 SER A CA 1
ATOM 514 C C . SER A 1 67 ? -14.235 -1.421 6.444 1.00 96.75 67 SER A C 1
ATOM 516 O O . SER A 1 67 ? -14.293 -1.065 7.619 1.00 96.75 67 SER A O 1
ATOM 518 N N . THR A 1 68 ? -13.113 -1.889 5.891 1.00 96.62 68 THR A N 1
ATOM 519 C CA . THR A 1 68 ? -11.811 -1.852 6.560 1.00 96.62 68 THR A CA 1
ATOM 520 C C . THR A 1 68 ? -10.730 -1.377 5.599 1.00 96.62 68 THR A C 1
ATOM 522 O O . THR A 1 68 ? -10.681 -1.787 4.439 1.00 96.62 68 THR A O 1
ATOM 525 N N . PHE A 1 69 ? -9.845 -0.514 6.094 1.00 96.56 69 PHE A N 1
ATOM 526 C CA . PHE A 1 69 ? -8.708 -0.014 5.336 1.00 96.56 69 PHE A CA 1
ATOM 527 C C . PHE A 1 69 ? -7.491 0.120 6.246 1.00 96.56 69 PHE A C 1
ATOM 529 O O . PHE A 1 69 ? -7.523 0.858 7.234 1.00 96.56 69 PHE A O 1
ATOM 536 N N . THR A 1 70 ? -6.409 -0.574 5.909 1.00 96.12 70 THR A N 1
ATOM 537 C CA . THR A 1 70 ? -5.125 -0.456 6.602 1.00 96.12 70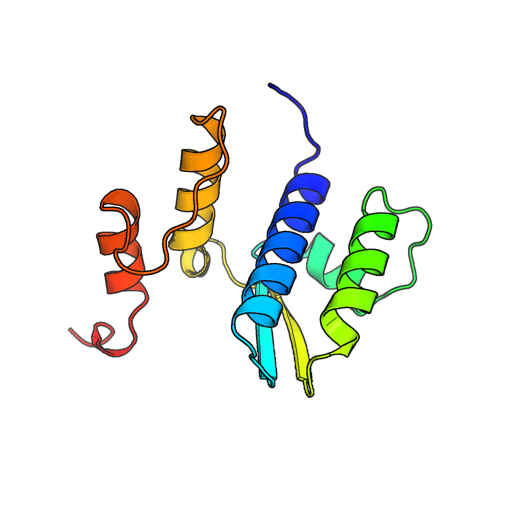 THR A CA 1
ATOM 538 C C . THR A 1 70 ? -4.003 -0.208 5.606 1.00 96.12 70 THR A C 1
ATOM 540 O O . THR A 1 70 ? -4.053 -0.652 4.462 1.00 96.12 70 THR A O 1
ATOM 543 N N . VAL A 1 71 ? -2.977 0.519 6.047 1.00 95.25 71 VAL A N 1
ATOM 544 C CA . VAL A 1 71 ? -1.731 0.693 5.296 1.00 95.25 71 VAL A CA 1
ATOM 545 C C . VAL A 1 71 ? -0.618 0.108 6.147 1.00 95.25 71 VAL A C 1
ATOM 547 O O . VAL A 1 71 ? -0.454 0.509 7.301 1.00 95.25 71 VAL A O 1
ATOM 550 N N . GLN A 1 72 ? 0.130 -0.842 5.597 1.00 95.19 72 GLN A N 1
ATOM 551 C CA . GLN A 1 72 ? 1.191 -1.534 6.316 1.00 95.19 72 GLN A CA 1
ATOM 552 C C . GLN A 1 72 ? 2.503 -1.527 5.547 1.00 95.19 72 GLN A C 1
ATOM 554 O O . GLN A 1 72 ? 2.543 -1.465 4.318 1.00 95.19 72 GLN A O 1
ATOM 559 N N . HIS A 1 73 ? 3.593 -1.589 6.307 1.00 94.69 73 HIS A N 1
ATOM 560 C CA . HIS A 1 73 ? 4.924 -1.659 5.739 1.00 94.69 73 HIS A CA 1
ATOM 561 C C . HIS A 1 73 ? 5.287 -3.104 5.392 1.00 94.69 73 HIS A C 1
ATOM 563 O O . HIS A 1 73 ? 5.213 -3.981 6.252 1.00 94.69 73 HIS A O 1
ATOM 569 N N . VAL A 1 74 ? 5.790 -3.321 4.180 1.00 92.56 74 VAL A N 1
ATOM 570 C CA . VAL A 1 74 ? 6.391 -4.587 3.748 1.00 92.56 74 VAL A CA 1
ATOM 571 C C . VAL A 1 74 ? 7.839 -4.394 3.316 1.00 92.56 74 VAL A C 1
ATOM 573 O O . VAL A 1 74 ? 8.257 -3.320 2.885 1.00 92.56 74 VAL A O 1
ATOM 576 N N . SER A 1 75 ? 8.638 -5.455 3.425 1.00 89.31 75 SER A N 1
AT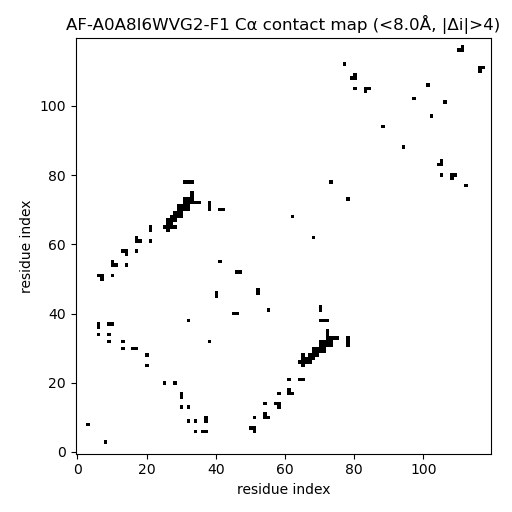OM 577 C CA . SER A 1 75 ? 10.015 -5.429 2.930 1.00 89.31 75 SER A CA 1
ATOM 578 C C . SER A 1 75 ? 10.054 -5.185 1.416 1.00 89.31 75 SER A C 1
ATOM 580 O O . SER A 1 75 ? 9.169 -5.610 0.674 1.00 89.31 75 SER A O 1
ATOM 582 N N . ARG A 1 76 ? 11.125 -4.555 0.919 1.00 85.12 76 ARG A N 1
ATOM 583 C CA . ARG A 1 76 ? 11.312 -4.344 -0.528 1.00 85.12 76 ARG A CA 1
ATOM 584 C C . ARG A 1 76 ? 11.288 -5.658 -1.320 1.00 85.12 76 ARG A C 1
ATOM 586 O O . ARG A 1 76 ? 10.808 -5.659 -2.446 1.00 85.12 76 ARG A O 1
ATOM 593 N N . SER A 1 77 ? 11.776 -6.751 -0.734 1.00 85.31 77 SER A N 1
ATOM 594 C CA . SER A 1 77 ? 11.758 -8.093 -1.330 1.00 85.31 77 SER A CA 1
ATOM 595 C C . SER A 1 77 ? 10.360 -8.696 -1.460 1.00 85.31 77 SER A C 1
ATOM 597 O O . SER A 1 77 ? 10.166 -9.534 -2.329 1.00 85.31 77 SER A O 1
ATOM 599 N N . ALA A 1 78 ? 9.400 -8.270 -0.636 1.00 83.94 78 ALA A N 1
ATOM 600 C CA . ALA A 1 78 ? 7.995 -8.652 -0.779 1.00 83.94 78 ALA A CA 1
ATOM 601 C C . ALA A 1 78 ? 7.247 -7.738 -1.769 1.00 83.94 78 ALA A C 1
ATOM 603 O O . ALA A 1 78 ? 6.254 -8.137 -2.351 1.00 83.94 78 ALA A O 1
ATOM 604 N N . ASN A 1 79 ? 7.753 -6.526 -2.026 1.00 86.56 79 ASN A N 1
ATOM 605 C CA . ASN A 1 79 ? 7.116 -5.549 -2.917 1.00 86.56 79 ASN A CA 1
ATOM 606 C C . ASN A 1 79 ? 7.755 -5.481 -4.321 1.00 86.56 79 ASN A C 1
ATOM 608 O O . ASN A 1 79 ? 7.844 -4.414 -4.939 1.00 86.56 79 ASN A O 1
ATOM 612 N N . ILE A 1 80 ? 8.272 -6.609 -4.817 1.00 88.75 80 ILE A N 1
ATOM 613 C CA . ILE A 1 80 ? 8.971 -6.672 -6.111 1.00 88.75 80 ILE A CA 1
ATOM 614 C C . ILE A 1 80 ? 8.049 -6.338 -7.293 1.00 88.75 80 ILE A C 1
ATOM 616 O O . ILE A 1 80 ? 8.479 -5.537 -8.129 1.00 88.75 80 ILE A O 1
ATOM 620 N N . PRO A 1 81 ? 6.800 -6.846 -7.382 1.00 89.38 81 PRO A N 1
ATOM 621 C CA . PRO A 1 81 ? 5.907 -6.490 -8.485 1.00 89.38 81 PRO A CA 1
ATOM 622 C C . PRO A 1 81 ? 5.675 -4.975 -8.592 1.00 89.38 81 PRO A C 1
ATOM 624 O O . PRO A 1 81 ? 5.833 -4.404 -9.671 1.00 89.38 81 PRO A O 1
ATOM 627 N N . ALA A 1 82 ? 5.410 -4.287 -7.474 1.00 88.69 82 ALA A N 1
ATOM 628 C CA . ALA A 1 82 ? 5.225 -2.834 -7.479 1.00 88.69 82 ALA A CA 1
ATOM 629 C C . ALA A 1 82 ? 6.506 -2.085 -7.878 1.00 88.69 82 ALA A C 1
ATOM 631 O O . ALA A 1 82 ? 6.448 -1.098 -8.613 1.00 88.69 82 ALA A O 1
ATOM 632 N N . HIS A 1 83 ? 7.677 -2.572 -7.454 1.00 88.75 83 HIS A N 1
ATOM 633 C CA . HIS A 1 83 ? 8.955 -2.002 -7.877 1.00 88.75 83 HIS A CA 1
ATOM 634 C C . HIS A 1 83 ? 9.165 -2.111 -9.395 1.00 88.75 83 HIS A C 1
ATOM 636 O O . HIS A 1 83 ? 9.619 -1.152 -10.025 1.00 88.75 83 HIS A O 1
ATOM 642 N N . LEU A 1 84 ? 8.811 -3.253 -9.992 1.00 90.69 84 LEU A N 1
ATOM 643 C CA . LEU A 1 84 ? 8.875 -3.450 -11.439 1.00 90.69 84 LEU A CA 1
ATOM 644 C C . LEU A 1 84 ? 7.887 -2.538 -12.176 1.00 90.69 84 LEU A C 1
ATOM 646 O O . LEU A 1 84 ? 8.274 -1.932 -13.174 1.00 90.69 84 LEU A O 1
ATOM 650 N N . CYS A 1 85 ? 6.666 -2.364 -11.659 1.00 89.81 85 CYS A N 1
ATOM 651 C CA . CYS A 1 85 ? 5.699 -1.401 -12.194 1.00 89.81 85 CYS A CA 1
ATOM 652 C C . CYS A 1 85 ? 6.250 0.030 -12.181 1.00 89.81 85 CYS A C 1
ATOM 654 O O . CYS A 1 85 ? 6.190 0.716 -13.197 1.00 89.81 85 CYS A O 1
ATOM 656 N N . ALA A 1 86 ? 6.837 0.471 -11.064 1.00 87.94 86 ALA A N 1
ATOM 657 C CA . ALA A 1 86 ? 7.429 1.804 -10.958 1.00 87.94 86 ALA A CA 1
ATOM 658 C C . ALA A 1 86 ? 8.588 1.992 -11.951 1.00 87.94 86 ALA A C 1
ATOM 660 O O . ALA A 1 86 ? 8.677 3.021 -12.620 1.00 87.94 86 ALA A O 1
ATOM 661 N N . LYS A 1 87 ? 9.448 0.975 -12.100 1.00 89.12 87 LYS A N 1
ATOM 662 C CA . LYS A 1 87 ? 10.549 0.989 -13.072 1.00 89.12 87 LYS A CA 1
ATOM 663 C C . LYS A 1 87 ? 10.041 1.068 -14.514 1.00 89.12 87 LYS A C 1
ATOM 665 O O . LYS A 1 87 ? 10.596 1.836 -15.297 1.00 89.12 87 LYS A O 1
ATOM 670 N N . HIS A 1 88 ? 9.004 0.301 -14.854 1.00 89.12 88 HIS A N 1
ATOM 671 C CA . HIS A 1 88 ? 8.358 0.345 -16.170 1.00 89.12 88 HIS A CA 1
ATOM 672 C C . HIS A 1 88 ? 7.741 1.721 -16.430 1.00 89.12 88 HIS A C 1
ATOM 674 O O . HIS A 1 88 ? 8.018 2.333 -17.456 1.00 89.12 88 HIS A O 1
ATOM 680 N N . ALA A 1 89 ? 7.017 2.277 -15.454 1.00 87.12 89 ALA A N 1
ATOM 681 C CA . ALA A 1 89 ? 6.409 3.602 -15.553 1.00 87.12 89 ALA A CA 1
ATOM 682 C C . ALA A 1 89 ? 7.436 4.723 -15.801 1.00 87.12 89 ALA A C 1
ATOM 684 O O . ALA A 1 89 ? 7.140 5.665 -16.529 1.00 87.12 89 ALA A O 1
ATOM 685 N N . CYS A 1 90 ? 8.664 4.616 -15.278 1.00 85.44 90 CYS A N 1
ATOM 686 C CA . CYS A 1 90 ? 9.734 5.580 -15.570 1.00 85.44 90 CYS A CA 1
ATOM 687 C C . CYS A 1 90 ? 10.161 5.615 -17.048 1.00 85.44 90 CYS A C 1
ATOM 689 O O . CYS A 1 90 ? 10.788 6.587 -17.471 1.00 85.44 90 CYS A O 1
ATOM 691 N N . MET A 1 91 ? 9.870 4.562 -17.813 1.00 85.50 91 MET A N 1
ATOM 692 C CA . MET A 1 91 ? 10.194 4.456 -19.238 1.00 85.50 91 MET A CA 1
ATOM 693 C C . MET A 1 91 ? 9.020 4.848 -20.144 1.00 85.50 91 MET A C 1
ATOM 695 O O . MET A 1 91 ? 9.191 4.922 -21.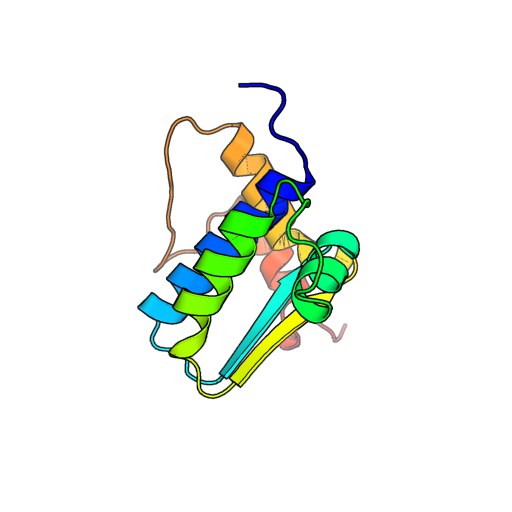361 1.00 85.50 91 MET A O 1
ATOM 699 N N . LEU A 1 92 ? 7.843 5.102 -19.568 1.00 84.19 92 LEU A N 1
ATOM 700 C CA . LEU A 1 92 ? 6.629 5.435 -20.298 1.00 84.19 92 LEU A CA 1
ATOM 701 C C . LEU A 1 92 ? 6.346 6.938 -20.270 1.00 84.19 92 LEU A C 1
ATOM 703 O O . LEU A 1 92 ? 6.600 7.630 -19.287 1.00 84.19 92 LEU A O 1
ATOM 707 N N . ASN A 1 93 ? 5.721 7.419 -21.344 1.00 83.00 93 ASN A N 1
ATOM 708 C CA . ASN A 1 93 ? 5.114 8.753 -21.404 1.00 83.00 93 ASN A CA 1
ATOM 709 C C . ASN A 1 93 ? 3.580 8.699 -21.272 1.00 83.00 93 ASN A C 1
ATOM 711 O O . ASN A 1 93 ? 2.910 9.714 -21.451 1.00 83.00 93 ASN A O 1
ATOM 715 N N . VAL A 1 94 ? 3.027 7.513 -21.010 1.00 84.19 94 VAL A N 1
ATOM 716 C CA . VAL A 1 94 ? 1.588 7.233 -20.953 1.00 84.19 94 VAL A CA 1
ATOM 717 C C . VAL A 1 94 ? 1.249 6.464 -19.680 1.00 84.19 94 VAL A C 1
ATOM 719 O O . VAL A 1 94 ? 2.116 5.835 -19.073 1.00 84.19 94 VAL A O 1
ATOM 722 N N . THR A 1 95 ? -0.020 6.505 -19.284 1.00 82.94 95 THR A N 1
ATOM 723 C CA . THR A 1 95 ? -0.560 5.650 -18.224 1.00 82.94 95 THR A CA 1
ATOM 724 C C . THR A 1 95 ? -1.082 4.358 -18.841 1.00 82.94 95 THR A C 1
ATOM 726 O O . THR A 1 95 ? -1.909 4.405 -19.749 1.00 82.94 95 THR A O 1
ATOM 729 N N . GLU A 1 96 ? -0.623 3.218 -18.332 1.00 85.75 96 GLU A N 1
ATOM 730 C CA . GLU A 1 96 ? -1.098 1.891 -18.730 1.00 85.75 96 GLU A CA 1
ATOM 731 C C . GLU A 1 96 ? -1.859 1.235 -17.573 1.00 85.75 96 GLU A C 1
ATOM 733 O O . GLU A 1 96 ? -1.525 1.430 -16.401 1.00 85.75 96 GLU A O 1
ATOM 738 N N . SER A 1 97 ? -2.888 0.457 -17.900 1.00 83.12 97 SER A N 1
ATOM 739 C CA . SER A 1 97 ? -3.609 -0.387 -16.952 1.00 83.12 97 SER A CA 1
ATOM 740 C C . SER A 1 97 ? -3.860 -1.758 -17.573 1.00 83.12 97 SER A C 1
ATOM 742 O O . SER A 1 97 ? -4.199 -1.875 -18.750 1.00 83.12 97 SER A O 1
ATOM 744 N N . TRP A 1 98 ? -3.677 -2.805 -16.772 1.00 86.06 98 TRP A N 1
ATOM 745 C CA . TRP A 1 98 ? -3.826 -4.191 -17.205 1.00 86.06 98 TRP A CA 1
ATOM 746 C C . TRP A 1 98 ? -4.878 -4.871 -16.329 1.00 86.06 98 TRP A C 1
ATOM 748 O O . TRP A 1 98 ? -4.715 -4.945 -15.110 1.00 86.06 98 TRP A O 1
ATOM 758 N N . LEU A 1 99 ? -5.987 -5.309 -16.935 1.00 79.06 99 LEU A N 1
ATOM 759 C CA . LEU A 1 99 ? -7.105 -5.943 -16.221 1.00 79.06 99 LEU A CA 1
ATOM 760 C C . LEU A 1 99 ? -7.268 -7.424 -16.576 1.00 79.06 99 LEU A C 1
ATOM 762 O O . LEU A 1 99 ? -7.642 -8.192 -15.692 1.00 79.06 99 LEU A O 1
ATOM 766 N N . ASP A 1 100 ? -6.980 -7.793 -17.827 1.00 81.56 100 ASP A N 1
ATOM 767 C CA . ASP A 1 100 ? -7.204 -9.142 -18.358 1.00 81.56 100 ASP A CA 1
ATOM 768 C C . ASP A 1 100 ? -5.918 -9.976 -18.376 1.00 81.56 100 ASP A C 1
ATOM 770 O O . ASP A 1 100 ? -5.892 -11.100 -17.877 1.00 81.56 100 ASP A O 1
ATOM 774 N N . GLU A 1 101 ? -4.825 -9.413 -18.899 1.00 83.50 101 GLU A N 1
ATOM 775 C CA . GLU A 1 101 ? -3.539 -10.101 -19.023 1.00 83.50 101 GLU A CA 1
ATOM 776 C C . GLU A 1 101 ? -2.446 -9.396 -18.223 1.00 83.50 101 GLU A C 1
ATOM 778 O O . GLU A 1 101 ? -2.290 -8.176 -18.281 1.00 83.50 101 GLU A O 1
ATOM 783 N N . SER A 1 102 ? -1.657 -10.177 -17.481 1.00 84.62 102 SER A N 1
ATOM 784 C CA . SER A 1 102 ? -0.489 -9.648 -16.776 1.00 84.62 102 SER A CA 1
ATOM 785 C C . SER A 1 102 ? 0.647 -9.382 -17.766 1.00 84.62 102 SER A C 1
ATOM 787 O O . SER A 1 102 ? 0.984 -10.276 -18.547 1.00 84.62 102 SER A O 1
ATOM 789 N N . PRO A 1 103 ? 1.296 -8.206 -17.727 1.00 89.31 103 PRO A N 1
ATOM 790 C CA . PRO A 1 103 ? 2.407 -7.920 -18.618 1.00 89.31 103 PRO A CA 1
ATOM 791 C C . PRO A 1 103 ? 3.592 -8.850 -18.323 1.00 89.31 103 PRO A C 1
ATOM 793 O O . PRO A 1 103 ? 3.880 -9.184 -17.171 1.00 89.31 103 PRO A O 1
ATOM 796 N N . SER A 1 104 ? 4.303 -9.257 -19.377 1.00 88.94 104 SER A N 1
ATOM 797 C CA . SER A 1 104 ? 5.336 -10.306 -19.321 1.00 88.94 104 SER A CA 1
ATOM 798 C C . SER A 1 104 ? 6.435 -10.040 -18.288 1.00 88.94 104 SER A C 1
ATOM 800 O O . SER A 1 104 ? 6.919 -10.973 -17.651 1.00 88.94 104 SER A O 1
ATOM 802 N N . PHE A 1 105 ? 6.785 -8.771 -18.062 1.00 88.25 105 PHE A N 1
ATOM 803 C CA . PHE A 1 105 ? 7.804 -8.379 -17.088 1.00 88.25 105 PHE A CA 1
ATOM 804 C C . PHE A 1 105 ? 7.390 -8.618 -15.624 1.00 88.25 105 PHE A C 1
ATOM 806 O O . PHE A 1 105 ? 8.264 -8.703 -14.765 1.00 88.25 105 PHE A O 1
ATOM 813 N N . LEU A 1 106 ? 6.089 -8.744 -15.327 1.00 89.00 106 LEU A N 1
ATOM 814 C CA . LEU A 1 106 ? 5.582 -9.028 -13.979 1.00 89.00 106 LEU A CA 1
ATOM 815 C C . LEU A 1 106 ? 5.413 -10.520 -13.702 1.00 89.00 106 LEU A C 1
ATOM 817 O O . LEU A 1 106 ? 5.487 -10.916 -12.540 1.00 89.00 106 LEU A O 1
ATOM 821 N N . VAL A 1 107 ? 5.223 -11.350 -14.733 1.00 87.50 107 VAL A N 1
ATOM 822 C CA . VAL A 1 107 ? 4.838 -12.767 -14.594 1.00 87.50 107 VAL A CA 1
ATOM 823 C C . VAL A 1 107 ? 5.751 -13.525 -13.631 1.00 87.50 107 VAL A C 1
ATOM 825 O O . VAL A 1 107 ? 5.261 -14.150 -12.696 1.00 87.50 107 VAL A O 1
ATOM 828 N N . SER A 1 108 ? 7.074 -13.429 -13.789 1.00 86.12 108 SER A N 1
ATOM 829 C CA . SER A 1 108 ? 8.016 -14.131 -12.903 1.00 86.12 108 SER A CA 1
ATOM 830 C C . SER A 1 108 ? 7.926 -13.665 -11.448 1.00 86.12 108 SER A C 1
ATOM 832 O O . SER A 1 108 ? 8.026 -14.485 -10.540 1.00 86.12 108 SER A O 1
ATOM 834 N N . SER A 1 109 ? 7.710 -12.366 -11.218 1.00 86.06 109 SER A N 1
ATOM 835 C CA . SER A 1 109 ? 7.572 -11.817 -9.863 1.00 86.06 109 SER A CA 1
ATOM 836 C C . SER A 1 109 ? 6.250 -12.218 -9.208 1.00 86.06 109 SER A C 1
ATOM 838 O O . SER A 1 109 ? 6.245 -12.592 -8.042 1.00 86.06 109 SER A O 1
ATOM 840 N N . LEU A 1 110 ? 5.153 -12.237 -9.973 1.00 85.44 110 LEU A N 1
ATOM 841 C CA . LEU A 1 110 ? 3.836 -12.672 -9.505 1.00 85.44 110 LEU A CA 1
ATOM 842 C C . LEU A 1 110 ? 3.812 -14.173 -9.196 1.00 85.44 110 LEU A C 1
ATOM 844 O O . LEU A 1 110 ? 3.190 -14.602 -8.228 1.00 85.44 110 LEU A O 1
ATOM 848 N N . LEU A 1 111 ? 4.511 -14.985 -9.996 1.00 85.06 111 LEU A N 1
ATOM 849 C CA . LEU A 1 111 ? 4.661 -16.413 -9.725 1.00 85.06 111 LEU A CA 1
ATOM 850 C C . LEU A 1 111 ? 5.431 -16.666 -8.427 1.00 85.06 111 LEU A C 1
ATOM 852 O O . LEU A 1 111 ? 5.039 -17.551 -7.671 1.00 85.06 111 LEU A O 1
ATOM 856 N N . ALA A 1 112 ? 6.488 -15.899 -8.158 1.00 82.06 112 ALA A N 1
ATOM 857 C CA . ALA A 1 112 ? 7.252 -16.009 -6.916 1.00 82.06 112 ALA A CA 1
ATOM 858 C C . ALA A 1 112 ? 6.454 -15.557 -5.678 1.00 82.06 112 ALA A C 1
ATOM 860 O O . ALA A 1 112 ? 6.676 -16.077 -4.590 1.00 82.06 112 ALA A O 1
ATOM 861 N N . ASP A 1 113 ? 5.517 -14.624 -5.856 1.00 76.69 113 ASP A N 1
ATOM 862 C CA . ASP A 1 113 ? 4.646 -14.101 -4.796 1.00 76.69 113 ASP A CA 1
ATOM 863 C C . ASP A 1 113 ? 3.431 -15.010 -4.512 1.00 76.69 113 ASP A C 1
ATOM 865 O O . ASP A 1 113 ? 2.786 -14.945 -3.465 1.00 76.69 113 ASP A O 1
ATOM 869 N N . CYS A 1 114 ? 3.111 -15.920 -5.436 1.00 71.94 114 CYS A N 1
ATOM 870 C CA . CYS A 1 114 ? 1.990 -16.831 -5.268 1.00 71.94 114 CYS A CA 1
ATOM 871 C C . CYS A 1 114 ? 2.293 -17.873 -4.178 1.00 71.94 114 CYS A C 1
ATOM 873 O O . CYS A 1 114 ? 3.157 -18.733 -4.344 1.00 71.94 114 CYS A O 1
ATOM 875 N N . SER A 1 115 ? 1.501 -17.880 -3.102 1.00 62.75 115 SER A N 1
ATOM 876 C CA . SER A 1 115 ? 1.633 -18.838 -1.989 1.00 62.75 115 SER A CA 1
ATOM 877 C C . SER A 1 115 ? 1.545 -20.312 -2.410 1.00 62.75 115 SER A C 1
ATOM 879 O O . SER A 1 115 ? 2.050 -21.187 -1.711 1.00 62.75 115 SER A O 1
ATOM 881 N N . LYS A 1 116 ? 0.958 -20.601 -3.581 1.00 53.84 116 LYS A N 1
ATOM 882 C CA . LYS A 1 116 ? 0.917 -21.946 -4.182 1.00 53.84 116 LYS A CA 1
ATOM 883 C C . LYS A 1 116 ? 2.276 -22.436 -4.697 1.00 53.84 116 LYS A C 1
ATOM 885 O O . LYS A 1 116 ? 2.438 -23.638 -4.866 1.00 53.84 116 LYS A O 1
ATOM 890 N N . ASN A 1 117 ? 3.232 -21.534 -4.917 1.00 48.22 117 ASN A N 1
ATOM 891 C CA . ASN A 1 117 ? 4.595 -21.839 -5.359 1.00 48.22 117 ASN A CA 1
ATOM 892 C C . ASN A 1 117 ? 5.616 -21.789 -4.207 1.00 48.22 117 ASN A C 1
ATOM 894 O O . ASN A 1 117 ? 6.797 -22.027 -4.433 1.00 48.22 117 ASN A O 1
ATOM 898 N N . ALA A 1 118 ? 5.178 -21.508 -2.972 1.00 47.06 118 ALA A N 1
ATOM 899 C CA . ALA A 1 118 ? 6.041 -21.392 -1.792 1.00 47.06 118 ALA A CA 1
ATOM 900 C C . ALA A 1 118 ? 6.530 -22.745 -1.224 1.00 47.06 118 ALA A C 1
ATOM 902 O O . ALA A 1 118 ? 7.156 -22.775 -0.168 1.00 47.06 118 ALA A O 1
ATOM 903 N N . PHE A 1 119 ? 6.263 -23.855 -1.917 1.00 42.66 119 PHE A N 1
ATOM 904 C CA . PHE A 1 119 ? 6.762 -25.184 -1.569 1.00 42.66 119 PHE A CA 1
ATOM 905 C C . PHE A 1 119 ? 7.412 -25.853 -2.783 1.00 42.66 119 PHE A C 1
ATOM 907 O O . PHE A 1 119 ? 6.744 -26.556 -3.543 1.00 42.66 119 PHE A O 1
ATOM 914 N N . ILE A 1 120 ? 8.723 -25.651 -2.918 1.00 40.28 120 ILE A N 1
ATOM 915 C CA . ILE A 1 120 ? 9.684 -26.686 -3.325 1.00 40.28 120 ILE A CA 1
ATOM 916 C C . ILE A 1 120 ? 10.842 -26.624 -2.333 1.00 40.28 120 ILE A C 1
ATOM 918 O O . ILE A 1 120 ? 11.334 -25.498 -2.095 1.00 40.28 120 ILE A O 1
#